Protein AF-A0A1H6S582-F1 (afdb_monomer_lite)

Radius of gyration: 23.24 Å; chains: 1; bounding box: 20×65×68 Å

Organism: NCBI:txid170623

Secondary structure (DSSP, 8-state):
-------------------PPPPBP---TTPPP--SEEEEEE----TT----EEEEEEEE-TTS-EEEEEEEEEPPP--

Sequence (79 aa):
MKRSYLVLPFCCAVSLAQAAEPPVQQYRYGLPLDIARVISIETPYDPYVCRIVDARMTYLDSAGETKASPIANYPPAVS

InterPro domains:
  IPR021245 Protein of unknown function DUF2790 [PF10976] (22-67)

Structure (mmCIF, N/CA/C/O backbone):
data_AF-A0A1H6S582-F1
#
_entry.id   AF-A0A1H6S582-F1
#
loop_
_atom_site.group_PDB
_atom_site.id
_atom_site.type_symbol
_atom_site.label_atom_id
_atom_site.label_alt_id
_atom_site.label_comp_id
_atom_site.label_asym_id
_atom_site.label_entity_id
_atom_site.label_seq_id
_atom_site.pdbx_PDB_ins_code
_atom_site.Cartn_x
_atom_site.Cartn_y
_atom_site.Cartn_z
_atom_site.occupancy
_atom_site.B_iso_or_equiv
_atom_site.auth_seq_id
_atom_site.auth_comp_id
_atom_site.auth_asym_id
_atom_site.auth_atom_id
_atom_site.pdbx_PDB_model_num
ATOM 1 N N . MET A 1 1 ? 6.742 50.750 43.318 1.00 37.62 1 MET A N 1
ATOM 2 C CA . MET A 1 1 ? 5.740 49.666 43.219 1.00 37.62 1 MET A CA 1
ATOM 3 C C . MET A 1 1 ? 5.724 49.143 41.790 1.00 37.62 1 MET A C 1
ATOM 5 O O . MET A 1 1 ? 5.644 49.931 40.858 1.00 37.62 1 MET A O 1
ATOM 9 N N . LYS A 1 2 ? 5.961 47.838 41.636 1.00 41.22 2 LYS A N 1
ATOM 10 C CA . LYS A 1 2 ? 6.413 47.153 40.417 1.00 41.22 2 LYS A CA 1
ATOM 11 C C . LYS A 1 2 ? 5.193 46.762 39.570 1.00 41.22 2 LYS A C 1
ATOM 13 O O . LYS A 1 2 ? 4.460 45.858 39.955 1.00 41.22 2 LYS A O 1
ATOM 18 N N . ARG A 1 3 ? 4.941 47.456 38.452 1.00 53.12 3 ARG A N 1
ATOM 19 C CA . ARG A 1 3 ? 3.911 47.058 37.475 1.00 53.12 3 ARG A CA 1
ATOM 20 C C . ARG A 1 3 ? 4.440 45.873 36.672 1.00 53.12 3 ARG A C 1
ATOM 22 O O . ARG A 1 3 ? 5.142 46.039 35.682 1.00 53.12 3 ARG A O 1
ATOM 29 N N . SER A 1 4 ? 4.158 44.684 37.191 1.00 53.84 4 SER A N 1
ATOM 30 C CA . SER A 1 4 ? 4.373 43.412 36.512 1.00 53.84 4 SER A CA 1
ATOM 31 C C . SER A 1 4 ? 3.395 43.320 35.340 1.00 53.84 4 SER A C 1
ATOM 33 O O . SER A 1 4 ? 2.195 43.165 35.557 1.00 53.84 4 SER A O 1
ATOM 35 N N . TYR A 1 5 ? 3.892 43.464 34.113 1.00 57.56 5 TYR A N 1
ATOM 36 C CA . TYR A 1 5 ? 3.138 43.139 32.905 1.00 57.56 5 TYR A CA 1
ATOM 37 C C . TYR A 1 5 ? 3.516 41.722 32.487 1.00 57.56 5 TYR A C 1
ATOM 39 O O . TYR A 1 5 ? 4.579 41.485 31.917 1.00 57.56 5 TYR A O 1
ATOM 47 N N . LEU A 1 6 ? 2.642 40.775 32.819 1.00 55.31 6 LEU A N 1
ATOM 48 C CA . LEU A 1 6 ? 2.696 39.410 32.319 1.00 55.31 6 LEU A CA 1
ATOM 49 C C . LEU A 1 6 ? 2.134 39.437 30.894 1.00 55.31 6 LEU A C 1
ATOM 51 O O . LEU A 1 6 ? 0.924 39.379 30.690 1.00 55.31 6 LEU A O 1
ATOM 55 N N . VAL A 1 7 ? 3.016 39.606 29.908 1.00 59.53 7 VAL A N 1
ATOM 56 C CA . VAL A 1 7 ? 2.671 39.414 28.496 1.00 59.53 7 VAL A CA 1
ATOM 57 C C . VAL A 1 7 ? 2.654 37.907 28.266 1.00 59.53 7 VAL A C 1
ATOM 59 O O . VAL A 1 7 ? 3.695 37.268 28.138 1.00 59.53 7 VAL A O 1
ATOM 62 N N . LEU A 1 8 ? 1.454 37.333 28.328 1.00 59.62 8 LEU A N 1
ATOM 63 C CA . LEU A 1 8 ? 1.189 35.930 28.042 1.00 59.62 8 LEU A CA 1
ATOM 64 C C . LEU A 1 8 ? 1.552 35.674 26.565 1.00 59.62 8 LEU A C 1
ATOM 66 O O . LEU A 1 8 ? 0.956 36.313 25.693 1.00 59.62 8 LEU A O 1
ATOM 70 N N . PRO A 1 9 ? 2.521 34.798 26.241 1.00 59.25 9 PRO A N 1
ATOM 71 C CA . PRO A 1 9 ? 2.835 34.507 24.856 1.00 59.25 9 PRO A CA 1
ATOM 72 C C . PRO A 1 9 ? 1.676 33.682 24.298 1.00 59.25 9 PRO A C 1
ATOM 74 O O . PRO A 1 9 ? 1.429 32.555 24.728 1.00 59.25 9 PRO A O 1
ATOM 77 N N . PHE A 1 10 ? 0.940 34.252 23.350 1.00 64.62 10 PHE A N 1
ATOM 78 C CA . PHE A 1 10 ? -0.019 33.518 22.534 1.00 64.62 10 PHE A CA 1
ATOM 79 C C . PHE A 1 10 ? 0.775 32.636 21.558 1.00 64.62 10 PHE A C 1
ATOM 81 O O . PHE A 1 10 ? 0.962 32.967 20.390 1.00 64.62 10 PHE A O 1
ATOM 88 N N . CYS A 1 11 ? 1.333 31.537 22.073 1.00 61.66 11 CYS A N 1
ATOM 89 C CA . CYS A 1 11 ? 1.917 30.480 21.260 1.00 61.66 11 CYS A CA 1
ATOM 90 C C . CYS A 1 11 ? 0.773 29.745 20.557 1.00 61.66 11 CYS A C 1
ATOM 92 O O . CYS A 1 11 ? 0.207 28.795 21.095 1.00 61.66 11 CYS A O 1
ATOM 94 N N . CYS A 1 12 ? 0.437 30.192 19.347 1.00 62.41 12 CYS A N 1
ATOM 95 C CA . CYS A 1 12 ? -0.285 29.384 18.375 1.00 62.41 12 CYS A CA 1
ATOM 96 C C . CYS A 1 12 ? 0.521 28.109 18.104 1.00 62.41 12 CYS A C 1
ATOM 98 O O . CYS A 1 12 ? 1.423 28.099 17.268 1.00 62.41 12 CYS A O 1
ATOM 100 N N . ALA A 1 13 ? 0.208 27.031 18.820 1.00 64.81 13 ALA A N 1
ATOM 101 C CA . ALA A 1 13 ? 0.671 25.698 18.481 1.00 64.81 13 ALA A CA 1
ATOM 102 C C . ALA A 1 13 ? -0.069 25.253 17.213 1.00 64.81 13 ALA A C 1
ATOM 104 O O . ALA A 1 13 ? -1.145 24.663 17.270 1.00 64.81 13 ALA A O 1
ATOM 105 N N . VAL A 1 14 ? 0.485 25.594 16.051 1.00 67.56 14 VAL A N 1
ATOM 106 C CA . VAL A 1 14 ? 0.064 25.003 14.782 1.00 67.56 14 VAL A CA 1
ATOM 107 C C . VAL A 1 14 ? 0.516 23.547 14.823 1.00 67.56 14 VAL A C 1
ATOM 109 O O . VAL A 1 14 ? 1.700 23.252 14.666 1.00 67.56 14 VAL A O 1
ATOM 112 N N . SER A 1 15 ? -0.413 22.631 15.094 1.00 65.69 15 SER A N 1
ATOM 113 C CA . SER A 1 15 ? -0.171 21.201 14.932 1.00 65.69 15 SER A CA 1
ATOM 114 C C . SER A 1 15 ? 0.059 20.926 13.448 1.00 65.69 15 SER A C 1
ATOM 116 O O . SER A 1 15 ? -0.885 20.802 12.672 1.00 65.69 15 SER A O 1
ATOM 118 N N . LEU A 1 16 ? 1.326 20.858 13.039 1.00 63.16 16 LEU A N 1
ATOM 119 C CA . LEU A 1 16 ? 1.703 20.244 11.775 1.00 63.16 16 LEU A CA 1
ATOM 120 C C . LEU A 1 16 ? 1.357 18.760 11.900 1.00 63.16 16 LEU A 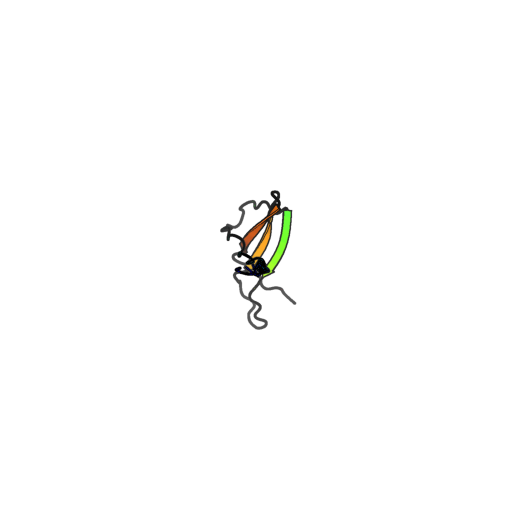C 1
ATOM 122 O O . LEU A 1 16 ? 2.093 18.007 12.528 1.00 63.16 16 LEU A O 1
ATOM 126 N N . ALA A 1 17 ? 0.214 18.346 11.360 1.00 64.44 17 ALA A N 1
ATOM 127 C CA . ALA A 1 17 ? -0.071 16.933 11.175 1.00 64.44 17 ALA A CA 1
ATOM 128 C C . ALA A 1 17 ? 0.942 16.401 10.151 1.00 64.44 17 ALA A C 1
ATOM 130 O O . ALA A 1 17 ? 0.770 16.587 8.947 1.00 64.44 17 ALA A O 1
ATOM 131 N N . GLN A 1 18 ? 2.042 15.805 10.623 1.00 60.69 18 GLN A N 1
ATOM 132 C CA . GLN A 1 18 ? 2.921 15.034 9.753 1.00 60.69 18 GLN A CA 1
ATOM 133 C C . GLN A 1 18 ? 2.100 13.863 9.214 1.00 60.69 18 GLN A C 1
ATOM 135 O O . GLN A 1 18 ? 1.699 12.981 9.973 1.00 60.69 18 GLN A O 1
ATOM 140 N N . ALA A 1 19 ? 1.823 13.877 7.910 1.00 62.94 19 ALA A N 1
ATOM 141 C CA . ALA A 1 19 ? 1.265 12.734 7.207 1.00 62.94 19 ALA A CA 1
ATOM 142 C C . ALA A 1 19 ? 2.309 11.610 7.247 1.00 62.94 19 ALA A C 1
ATOM 144 O O . ALA A 1 19 ? 3.199 11.546 6.403 1.00 62.94 19 ALA A O 1
ATOM 145 N N . ALA A 1 20 ? 2.257 10.788 8.295 1.00 70.25 20 ALA A N 1
ATOM 146 C CA . ALA A 1 20 ? 3.088 9.604 8.403 1.00 70.25 20 ALA A CA 1
ATOM 147 C C . ALA A 1 20 ? 2.733 8.667 7.247 1.00 70.25 20 ALA A C 1
ATOM 149 O O . ALA A 1 20 ? 1.556 8.402 6.988 1.00 70.25 20 ALA A O 1
ATOM 150 N N . GLU A 1 21 ? 3.750 8.198 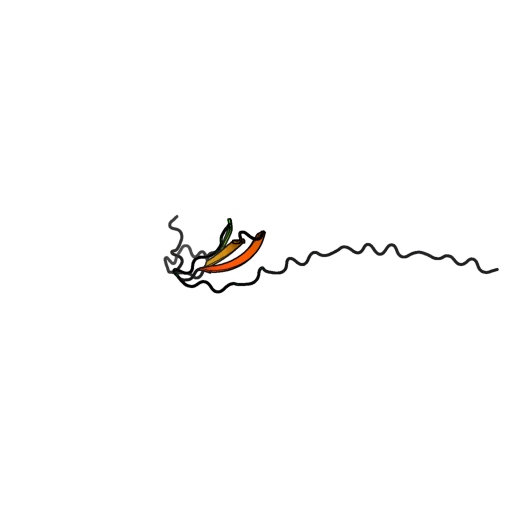6.531 1.00 77.19 21 GLU A N 1
ATOM 151 C CA . GLU A 1 21 ? 3.543 7.237 5.459 1.00 77.19 21 GLU A CA 1
ATOM 152 C C . GLU A 1 21 ? 2.924 5.957 6.039 1.00 77.19 21 GLU A C 1
ATOM 154 O O . GLU A 1 21 ? 3.376 5.474 7.085 1.00 77.19 21 GLU A O 1
ATOM 159 N N . PRO A 1 22 ? 1.885 5.401 5.394 1.00 76.31 22 PRO A N 1
ATOM 160 C CA . PRO A 1 22 ? 1.233 4.206 5.897 1.00 76.31 22 PRO A CA 1
ATOM 161 C C . PRO A 1 22 ? 2.223 3.035 5.937 1.00 76.31 22 PRO A C 1
ATOM 163 O O . PRO A 1 22 ? 3.036 2.884 5.014 1.00 76.31 22 PRO A O 1
ATOM 166 N N . PRO A 1 23 ? 2.150 2.185 6.978 1.00 77.00 23 PRO A N 1
ATOM 167 C CA . PRO A 1 23 ? 3.055 1.058 7.131 1.00 77.00 23 PRO A CA 1
ATOM 168 C C . PRO A 1 23 ? 2.952 0.122 5.922 1.00 77.00 23 PRO A C 1
ATOM 170 O O . PRO A 1 23 ? 1.855 -0.212 5.460 1.00 77.00 23 PRO A O 1
ATOM 173 N N . VAL A 1 24 ? 4.113 -0.290 5.406 1.00 76.62 24 VAL A N 1
ATOM 174 C CA . VAL A 1 24 ? 4.204 -1.164 4.233 1.00 76.62 24 VAL A CA 1
ATOM 175 C C . VAL A 1 24 ? 4.027 -2.618 4.660 1.00 76.62 24 VAL A C 1
ATOM 177 O O . VAL A 1 24 ? 4.851 -3.171 5.387 1.00 76.62 24 VAL A O 1
ATOM 180 N N . GLN A 1 25 ? 2.961 -3.252 4.183 1.00 78.38 25 GLN A N 1
ATOM 181 C CA . GLN A 1 25 ? 2.688 -4.671 4.370 1.00 78.38 25 GLN A CA 1
ATOM 182 C C . GLN A 1 25 ? 3.157 -5.447 3.140 1.00 78.38 25 GLN A C 1
ATOM 184 O O . GLN A 1 25 ? 2.704 -5.185 2.027 1.00 78.38 25 GLN A O 1
ATOM 189 N N . GLN A 1 26 ? 4.067 -6.405 3.321 1.00 77.44 26 GLN A N 1
ATOM 190 C CA . GLN A 1 26 ? 4.594 -7.198 2.212 1.00 77.44 26 GLN A CA 1
ATOM 191 C C . GLN A 1 26 ? 3.541 -8.199 1.722 1.00 77.44 26 GLN A C 1
ATOM 193 O O . GLN A 1 26 ? 3.264 -9.199 2.384 1.00 77.44 26 GLN A O 1
ATOM 198 N N . TYR A 1 27 ? 2.968 -7.939 0.549 1.00 70.81 27 TYR A N 1
ATOM 199 C CA . TYR A 1 27 ? 2.011 -8.839 -0.079 1.00 70.81 27 TYR A CA 1
ATOM 200 C C . TYR A 1 27 ? 2.705 -9.944 -0.871 1.00 70.81 27 TYR A C 1
ATOM 202 O O . TYR A 1 27 ? 3.736 -9.738 -1.513 1.00 70.81 27 TYR A O 1
ATOM 210 N N . ARG A 1 28 ? 2.119 -11.142 -0.824 1.00 77.88 28 ARG A N 1
ATOM 211 C CA . ARG A 1 28 ? 2.479 -12.279 -1.674 1.00 77.88 28 ARG A CA 1
ATOM 212 C C . ARG A 1 28 ? 1.255 -12.673 -2.479 1.00 77.88 28 ARG A C 1
ATOM 214 O O . ARG A 1 28 ? 0.147 -12.671 -1.951 1.00 77.88 28 ARG A O 1
ATOM 221 N N . TYR A 1 29 ? 1.467 -13.041 -3.736 1.00 76.75 29 TYR A N 1
ATOM 222 C CA . TYR A 1 29 ? 0.384 -13.474 -4.610 1.00 76.75 29 TYR A CA 1
ATOM 223 C C . TYR A 1 29 ? -0.419 -14.616 -3.967 1.00 76.75 29 TYR A C 1
ATOM 225 O O . TYR A 1 29 ? 0.160 -15.588 -3.482 1.00 76.75 29 TYR A O 1
ATOM 233 N N . GLY A 1 30 ? -1.745 -14.472 -3.940 1.00 79.62 30 GLY A N 1
ATOM 234 C CA . GLY A 1 30 ? -2.658 -15.433 -3.312 1.00 79.62 30 GLY A CA 1
ATOM 235 C C . GLY A 1 30 ? -2.866 -15.247 -1.805 1.00 79.62 30 GLY A C 1
ATOM 236 O O . GLY A 1 30 ? -3.692 -15.950 -1.228 1.00 79.62 30 GLY A O 1
ATOM 237 N N . LEU A 1 31 ? -2.178 -14.298 -1.159 1.00 84.12 31 LEU A N 1
ATOM 238 C CA . LEU A 1 31 ? -2.500 -13.908 0.212 1.00 84.12 31 LEU A CA 1
ATOM 239 C C . LEU A 1 31 ? -3.870 -13.199 0.220 1.00 84.12 31 LEU A C 1
ATOM 241 O O . LEU A 1 31 ? -4.093 -12.303 -0.594 1.00 84.12 31 LEU A O 1
ATOM 245 N N . PRO A 1 32 ? -4.804 -13.557 1.109 1.00 83.94 32 PRO A N 1
ATOM 246 C CA . PRO A 1 32 ? -6.000 -12.755 1.313 1.00 83.94 32 PRO A CA 1
ATOM 247 C C . PRO A 1 32 ? -5.616 -11.478 2.069 1.00 83.94 32 PRO A C 1
ATOM 249 O O . PRO A 1 32 ? -5.104 -11.541 3.186 1.00 83.94 32 PRO A O 1
ATOM 252 N N . LEU A 1 33 ? -5.840 -10.322 1.445 1.00 86.31 33 LEU A N 1
ATOM 253 C CA . LEU A 1 33 ? -5.747 -9.025 2.111 1.00 86.31 33 LEU A CA 1
ATOM 254 C C . LEU A 1 33 ? -7.133 -8.606 2.585 1.00 86.31 33 LEU A C 1
ATOM 256 O O . LEU A 1 33 ? -8.113 -8.737 1.851 1.00 86.31 33 LEU A O 1
ATOM 260 N N . ASP A 1 34 ? -7.193 -8.060 3.793 1.00 91.38 34 ASP A N 1
ATOM 261 C CA . ASP A 1 34 ? -8.385 -7.388 4.290 1.00 91.38 34 ASP A CA 1
ATOM 262 C C . ASP A 1 34 ? -8.452 -5.976 3.697 1.00 91.38 34 ASP A C 1
ATOM 264 O O . ASP A 1 34 ? -7.841 -5.037 4.204 1.00 91.38 34 ASP A O 1
ATOM 268 N N . ILE A 1 35 ? -9.122 -5.851 2.553 1.00 90.88 35 ILE A N 1
ATOM 269 C CA . ILE A 1 35 ? -9.275 -4.587 1.833 1.00 90.88 35 ILE A CA 1
ATOM 270 C C . ILE A 1 35 ? -10.740 -4.181 1.904 1.00 90.88 35 ILE A C 1
ATOM 272 O O . ILE A 1 35 ? -11.582 -4.746 1.208 1.00 90.88 35 ILE A O 1
ATOM 276 N N . ALA A 1 36 ? -11.037 -3.151 2.692 1.00 95.00 36 ALA A N 1
ATOM 277 C CA . ALA A 1 36 ? -12.351 -2.524 2.697 1.00 95.00 36 ALA A CA 1
ATOM 278 C C . ALA A 1 36 ? -12.505 -1.547 1.523 1.00 95.00 36 ALA A C 1
ATOM 280 O O . ALA A 1 36 ? -13.558 -1.493 0.886 1.00 95.00 36 ALA A O 1
ATOM 281 N N . ARG A 1 37 ? -11.458 -0.764 1.215 1.00 93.56 37 ARG A N 1
ATOM 282 C CA . ARG A 1 37 ? -11.471 0.194 0.097 1.00 93.56 37 ARG A CA 1
ATOM 283 C C . ARG A 1 37 ? -10.076 0.477 -0.450 1.00 93.56 37 ARG A C 1
ATOM 285 O O . ARG A 1 37 ? -9.176 0.830 0.300 1.00 93.56 37 ARG A O 1
ATOM 292 N N . VAL A 1 38 ? -9.922 0.452 -1.772 1.00 93.38 38 VAL A N 1
ATOM 293 C CA . VAL A 1 38 ? -8.703 0.934 -2.443 1.00 93.38 38 VAL A CA 1
ATOM 294 C C . VAL A 1 38 ? -8.719 2.464 -2.519 1.00 93.38 38 VAL A C 1
ATOM 296 O O . VAL A 1 38 ? -9.720 3.059 -2.924 1.00 93.38 38 VAL A O 1
ATOM 299 N N . ILE A 1 39 ? -7.619 3.095 -2.106 1.00 94.69 39 ILE A N 1
ATOM 300 C CA . ILE A 1 39 ? -7.443 4.555 -2.105 1.00 94.69 39 ILE A CA 1
ATOM 301 C C . ILE A 1 39 ? -6.673 4.995 -3.351 1.00 94.69 39 ILE A C 1
ATOM 303 O O . ILE A 1 39 ? -7.108 5.913 -4.041 1.00 94.69 39 ILE A O 1
ATOM 307 N N . SER A 1 40 ? -5.542 4.348 -3.640 1.00 92.06 40 SER A N 1
ATOM 308 C CA . SER A 1 40 ? -4.688 4.668 -4.787 1.00 92.06 40 SER A CA 1
ATOM 309 C C . SER A 1 40 ? -3.900 3.441 -5.234 1.00 92.06 40 SER A C 1
ATOM 311 O O . SER A 1 40 ? -3.570 2.580 -4.414 1.00 92.06 40 SER A O 1
ATOM 313 N N . ILE A 1 41 ? -3.580 3.385 -6.525 1.00 90.00 41 ILE A N 1
ATOM 314 C CA . ILE A 1 41 ? -2.587 2.473 -7.089 1.00 90.00 41 ILE A CA 1
ATOM 315 C C . ILE A 1 41 ? -1.605 3.324 -7.887 1.00 90.00 41 ILE A C 1
ATOM 317 O O . ILE A 1 41 ? -1.980 3.995 -8.845 1.00 9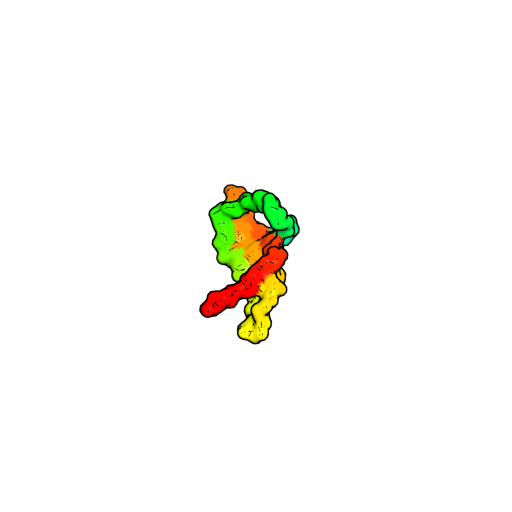0.00 41 ILE A O 1
ATOM 321 N N . GLU A 1 42 ? -0.349 3.293 -7.471 1.00 90.00 42 GLU A N 1
ATOM 322 C CA . GLU A 1 42 ? 0.751 4.014 -8.091 1.00 90.00 42 GLU A CA 1
ATOM 323 C C . GLU A 1 42 ? 1.592 3.031 -8.894 1.00 90.00 42 GLU A C 1
ATOM 325 O O . GLU A 1 42 ? 2.095 2.037 -8.365 1.00 90.00 42 GLU A O 1
ATOM 330 N N . THR A 1 43 ? 1.751 3.317 -10.180 1.00 86.00 43 THR A N 1
ATOM 331 C CA . THR A 1 43 ? 2.564 2.524 -11.102 1.00 86.00 43 THR A CA 1
ATOM 332 C C . THR A 1 43 ? 3.597 3.429 -11.758 1.00 86.00 43 THR A C 1
ATOM 334 O O . THR A 1 43 ? 3.227 4.515 -12.214 1.00 86.00 43 THR A O 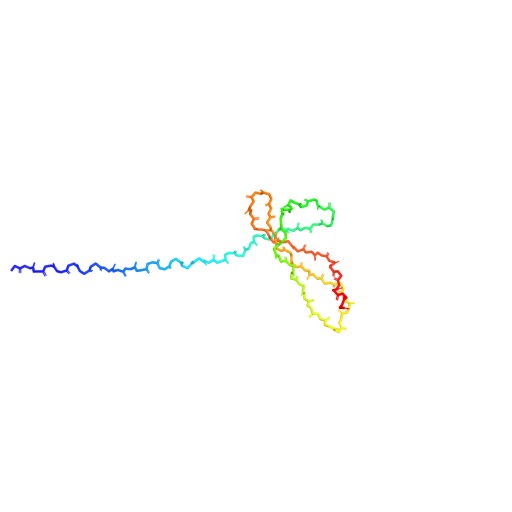1
ATOM 337 N N . PRO A 1 44 ? 4.860 2.997 -11.891 1.00 79.88 44 PRO A N 1
ATOM 338 C CA . PRO A 1 44 ? 5.802 3.661 -12.776 1.00 79.88 44 PRO A CA 1
ATOM 339 C C . PRO A 1 44 ? 5.244 3.599 -14.203 1.00 79.88 44 PRO A C 1
ATOM 341 O O . PRO A 1 44 ? 5.128 2.517 -14.777 1.00 79.88 44 PRO A O 1
ATOM 344 N N . TYR A 1 45 ? 4.846 4.747 -14.751 1.00 72.06 45 TYR A N 1
ATOM 345 C CA . TYR A 1 45 ? 4.351 4.835 -16.121 1.00 72.06 45 TYR A CA 1
ATOM 346 C C . TYR A 1 45 ? 5.514 5.123 -17.067 1.00 72.06 45 TYR A C 1
ATOM 348 O O . TYR A 1 45 ? 6.140 6.181 -16.982 1.00 72.06 45 TYR A O 1
ATOM 356 N N . ASP A 1 46 ? 5.774 4.189 -17.978 1.00 74.94 46 ASP A N 1
ATOM 357 C CA . ASP A 1 46 ? 6.668 4.387 -19.113 1.00 74.94 46 ASP A CA 1
ATOM 358 C C . ASP A 1 46 ? 5.887 4.097 -20.408 1.00 74.94 46 ASP A C 1
ATOM 360 O O . ASP A 1 46 ? 5.543 2.940 -20.667 1.00 74.94 46 ASP A O 1
ATOM 364 N N . PRO A 1 47 ? 5.581 5.120 -21.227 1.00 69.19 47 PRO A N 1
ATOM 365 C CA . PRO A 1 47 ? 4.787 4.952 -22.443 1.00 69.19 47 PRO A CA 1
ATOM 366 C C . PRO A 1 47 ? 5.503 4.144 -23.534 1.00 69.19 47 PRO A C 1
ATOM 368 O O . PRO A 1 47 ? 4.866 3.729 -24.500 1.00 69.19 47 PRO A O 1
ATOM 371 N N . TYR A 1 48 ? 6.814 3.931 -23.414 1.00 70.44 48 TYR A N 1
ATOM 372 C CA . TYR A 1 48 ? 7.625 3.244 -24.418 1.00 70.44 48 TYR A CA 1
ATOM 373 C C . TYR A 1 48 ? 7.965 1.807 -24.022 1.00 70.44 48 TYR A C 1
ATOM 375 O O . TYR A 1 48 ? 8.548 1.071 -24.821 1.00 70.44 48 TYR A O 1
ATOM 383 N N . VAL A 1 49 ? 7.614 1.390 -22.801 1.00 68.94 49 VAL A N 1
ATOM 384 C CA . VAL A 1 49 ? 8.039 0.107 -22.246 1.00 68.94 49 VAL A CA 1
ATOM 385 C C . VAL A 1 49 ? 6.844 -0.650 -21.675 1.00 68.94 49 VAL A C 1
ATOM 387 O O . VAL A 1 49 ? 6.442 -0.475 -20.528 1.00 68.94 49 VAL A O 1
ATOM 390 N N . CYS A 1 50 ? 6.324 -1.584 -22.473 1.00 74.06 50 CYS A N 1
ATOM 391 C CA . CYS A 1 50 ? 5.358 -2.573 -22.010 1.00 74.06 50 CYS A CA 1
ATOM 392 C C . CYS A 1 50 ? 6.106 -3.690 -21.271 1.00 74.06 50 CYS A C 1
ATOM 394 O O . CYS A 1 50 ? 6.481 -4.709 -21.853 1.00 74.06 50 CYS A O 1
ATOM 396 N N . ARG A 1 51 ? 6.397 -3.465 -19.988 1.00 75.12 51 ARG A N 1
ATOM 397 C CA . ARG A 1 51 ? 7.006 -4.473 -19.121 1.00 75.12 51 ARG A CA 1
ATOM 398 C C . ARG A 1 51 ? 6.284 -4.562 -17.792 1.00 75.12 51 ARG A C 1
ATOM 400 O O . ARG A 1 51 ? 5.589 -3.643 -17.377 1.00 75.12 51 ARG A O 1
ATOM 407 N N . ILE A 1 52 ? 6.512 -5.677 -17.122 1.00 79.69 52 ILE A N 1
ATOM 408 C CA . ILE A 1 52 ? 6.063 -5.900 -15.760 1.00 79.69 52 ILE A CA 1
ATOM 409 C C . ILE A 1 52 ? 6.747 -4.881 -14.836 1.00 79.69 52 ILE A C 1
ATOM 411 O O . ILE A 1 52 ? 7.972 -4.731 -14.878 1.00 79.69 52 ILE A O 1
ATOM 415 N N . VAL A 1 53 ? 5.957 -4.182 -14.022 1.00 83.88 53 VAL A N 1
ATOM 416 C CA . VAL A 1 53 ? 6.445 -3.167 -13.080 1.00 83.88 53 VAL A CA 1
ATOM 41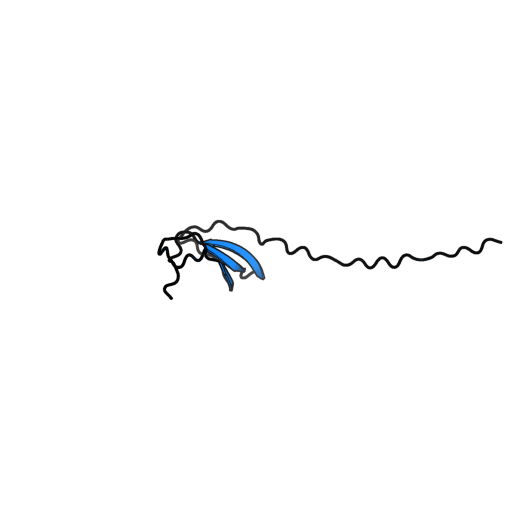7 C C . VAL A 1 53 ? 6.011 -3.480 -11.653 1.00 83.88 53 VAL A C 1
ATOM 419 O O . VAL A 1 53 ? 5.010 -4.162 -11.421 1.00 83.88 53 VAL A O 1
ATOM 422 N N . ASP A 1 54 ? 6.774 -2.958 -10.696 1.00 85.56 54 ASP A N 1
ATOM 423 C CA . ASP A 1 54 ? 6.366 -2.923 -9.297 1.00 85.56 54 ASP A CA 1
ATOM 424 C C . ASP A 1 54 ? 5.416 -1.746 -9.091 1.00 85.56 54 ASP A C 1
ATOM 426 O O . ASP A 1 54 ? 5.748 -0.604 -9.414 1.00 85.56 54 ASP A O 1
ATOM 430 N N . ALA A 1 55 ? 4.233 -2.028 -8.554 1.00 88.06 55 ALA A N 1
ATOM 431 C CA . ALA A 1 55 ? 3.235 -1.019 -8.227 1.00 88.06 55 ALA A CA 1
ATOM 432 C C . ALA A 1 55 ? 3.035 -0.931 -6.711 1.00 88.06 55 ALA A C 1
ATOM 434 O O . ALA A 1 55 ? 3.323 -1.876 -5.973 1.00 88.06 55 ALA A O 1
ATOM 435 N N . ARG A 1 56 ? 2.512 0.193 -6.225 1.00 90.62 56 ARG A N 1
ATOM 436 C CA . ARG A 1 56 ? 2.152 0.385 -4.815 1.00 90.62 56 ARG A CA 1
ATOM 437 C C . ARG A 1 56 ? 0.658 0.629 -4.704 1.00 90.62 56 ARG A C 1
ATOM 439 O O . ARG A 1 56 ? 0.138 1.554 -5.313 1.00 90.62 56 ARG A O 1
ATOM 446 N N . MET A 1 57 ? -0.024 -0.173 -3.896 1.00 92.44 57 MET A N 1
ATOM 447 C CA . MET A 1 57 ? -1.429 0.037 -3.567 1.00 92.44 57 MET A CA 1
ATOM 448 C C . MET A 1 57 ? -1.562 0.585 -2.156 1.00 92.44 57 MET A C 1
ATOM 450 O O . MET A 1 57 ? -1.040 0.002 -1.208 1.00 92.44 57 MET A O 1
ATOM 454 N N . THR A 1 58 ? -2.315 1.667 -2.021 1.00 94.00 58 THR A N 1
ATOM 455 C CA . THR A 1 58 ? -2.732 2.222 -0.736 1.00 94.00 58 THR A CA 1
ATOM 456 C C . THR A 1 58 ? -4.211 1.919 -0.550 1.00 94.00 58 THR A C 1
ATOM 458 O O . THR A 1 58 ? -5.021 2.187 -1.442 1.00 94.00 58 THR A O 1
ATOM 461 N N . TYR A 1 59 ? -4.575 1.340 0.589 1.00 93.62 59 TYR A N 1
ATOM 462 C CA . TYR A 1 59 ? -5.938 0.902 0.869 1.00 93.62 59 TYR A CA 1
ATOM 463 C C . TYR A 1 59 ? -6.312 1.099 2.337 1.00 93.62 59 TYR A C 1
ATOM 465 O O . TYR A 1 59 ? -5.452 1.270 3.198 1.00 93.62 59 TYR A O 1
ATOM 473 N N . LEU A 1 60 ? -7.615 1.086 2.592 1.00 95.31 60 LEU A N 1
ATOM 474 C CA . LEU A 1 60 ? -8.223 1.037 3.911 1.00 95.31 60 LEU A CA 1
ATOM 475 C C . LEU A 1 60 ? -8.598 -0.414 4.220 1.00 95.31 60 LEU A C 1
ATOM 477 O O . LEU A 1 60 ? -9.253 -1.057 3.390 1.00 95.31 60 LEU A O 1
ATOM 481 N N . ASP A 1 61 ? -8.197 -0.921 5.378 1.00 93.75 61 ASP A N 1
ATOM 482 C CA . ASP A 1 61 ? -8.638 -2.229 5.873 1.00 93.75 61 ASP A CA 1
ATOM 483 C C . ASP A 1 61 ? -10.009 -2.150 6.574 1.00 93.75 61 ASP A C 1
ATOM 485 O O . ASP A 1 61 ? -10.605 -1.073 6.691 1.00 93.75 61 ASP A O 1
ATOM 489 N N . SER A 1 62 ? -10.555 -3.291 7.011 1.00 94.12 62 SER A N 1
ATOM 490 C CA . SER A 1 62 ? -11.860 -3.323 7.693 1.00 94.12 62 SER A CA 1
ATOM 491 C C . SER A 1 62 ? -11.843 -2.664 9.076 1.00 94.12 62 SER A C 1
ATOM 493 O O . SER A 1 62 ? -12.896 -2.255 9.568 1.00 94.12 62 SER A O 1
ATOM 495 N N . ALA A 1 63 ? -10.662 -2.497 9.680 1.00 94.81 63 ALA A N 1
ATOM 496 C CA . ALA A 1 63 ? -10.466 -1.770 10.931 1.00 94.81 63 ALA A CA 1
ATOM 497 C C . ALA A 1 63 ? -10.391 -0.242 10.729 1.00 94.81 63 ALA A C 1
ATOM 499 O O . ALA A 1 63 ? -10.363 0.506 11.708 1.00 94.81 63 ALA A O 1
ATOM 500 N N . GLY A 1 64 ? -10.398 0.233 9.479 1.00 93.44 64 GLY A N 1
ATOM 501 C CA . GLY A 1 64 ? -10.292 1.651 9.145 1.00 93.44 64 GLY A CA 1
ATOM 502 C C . GLY A 1 64 ? -8.857 2.179 9.168 1.00 93.44 64 GLY A C 1
ATOM 503 O O . GLY A 1 64 ? -8.656 3.394 9.182 1.00 93.44 64 GLY A O 1
ATOM 504 N N . GLU A 1 65 ? -7.854 1.301 9.162 1.00 93.19 65 GLU A N 1
ATOM 505 C CA . GLU A 1 65 ? -6.451 1.688 9.095 1.00 93.19 65 GLU A CA 1
ATOM 506 C C . GLU A 1 65 ? -5.983 1.777 7.638 1.00 93.19 65 GLU A C 1
ATOM 508 O O . GLU A 1 65 ? -6.339 0.965 6.781 1.00 93.19 65 GLU A O 1
ATOM 513 N N . THR A 1 66 ? -5.174 2.794 7.334 1.00 93.88 66 THR A N 1
ATOM 514 C CA . THR A 1 66 ? -4.575 2.937 6.004 1.00 93.88 66 THR A CA 1
ATOM 515 C C . THR A 1 66 ? -3.288 2.128 5.929 1.00 93.88 66 THR A C 1
ATOM 517 O O . THR A 1 66 ? -2.356 2.349 6.703 1.00 93.88 66 THR A O 1
ATOM 520 N N . LYS A 1 67 ? -3.217 1.217 4.962 1.00 93.31 67 LYS A N 1
ATOM 521 C CA . LYS A 1 67 ? -2.061 0.360 4.698 1.00 93.31 67 LYS A CA 1
ATOM 522 C C . LYS A 1 67 ? -1.540 0.604 3.289 1.00 93.31 67 LYS A C 1
ATOM 524 O O . LYS A 1 67 ? -2.295 0.950 2.380 1.00 93.31 67 LYS A O 1
ATOM 529 N N . ALA A 1 68 ? -0.242 0.397 3.107 1.00 92.12 68 ALA A N 1
ATOM 530 C CA . ALA A 1 68 ? 0.369 0.339 1.789 1.00 92.12 68 ALA A CA 1
ATOM 531 C C . ALA A 1 68 ? 0.889 -1.069 1.529 1.00 92.12 68 ALA A C 1
ATOM 533 O O . ALA A 1 68 ? 1.471 -1.688 2.415 1.00 92.12 68 ALA A O 1
ATOM 534 N N . SER A 1 69 ? 0.734 -1.565 0.309 1.00 89.06 69 SER A N 1
ATOM 535 C CA . SER A 1 69 ? 1.277 -2.860 -0.072 1.00 89.06 69 SER A CA 1
ATOM 536 C C . SER A 1 69 ? 1.866 -2.846 -1.482 1.00 89.06 69 SER A C 1
ATOM 538 O O . SER A 1 69 ? 1.246 -2.283 -2.391 1.00 89.06 69 SER A O 1
ATOM 540 N N . PRO A 1 70 ? 3.065 -3.425 -1.683 1.00 88.75 70 PRO A N 1
ATOM 541 C CA . PRO A 1 70 ? 3.639 -3.565 -3.006 1.00 88.75 70 PRO A CA 1
ATOM 542 C C . PRO A 1 70 ? 2.894 -4.658 -3.775 1.00 88.75 70 PRO A C 1
ATOM 544 O O . PRO A 1 70 ? 2.734 -5.784 -3.300 1.00 88.75 70 PRO A O 1
ATOM 547 N N . ILE A 1 71 ? 2.468 -4.329 -4.987 1.00 85.56 71 ILE A N 1
ATOM 548 C CA . ILE A 1 71 ? 1.960 -5.289 -5.956 1.00 85.56 71 ILE A CA 1
ATOM 549 C C . ILE A 1 71 ? 3.126 -5.655 -6.863 1.00 85.56 71 ILE A C 1
ATOM 551 O O . ILE A 1 71 ? 3.543 -4.875 -7.721 1.00 85.56 71 ILE A O 1
ATOM 555 N N . ALA A 1 72 ? 3.641 -6.863 -6.662 1.00 80.81 72 ALA A N 1
ATOM 556 C CA . ALA A 1 72 ? 4.595 -7.447 -7.583 1.00 80.81 72 ALA A CA 1
ATOM 557 C C . ALA A 1 72 ? 3.875 -7.888 -8.860 1.00 80.81 72 ALA A C 1
ATOM 559 O O . ALA A 1 72 ? 2.754 -8.401 -8.823 1.00 80.81 72 ALA A O 1
ATOM 560 N N . ASN A 1 73 ? 4.574 -7.770 -9.977 1.00 77.06 73 ASN A N 1
ATOM 561 C CA . ASN A 1 73 ? 4.125 -8.223 -11.283 1.00 77.06 73 ASN A CA 1
ATOM 562 C C . ASN A 1 73 ? 2.869 -7.530 -11.846 1.00 77.06 73 ASN A C 1
ATOM 564 O O . ASN A 1 73 ? 2.016 -8.187 -12.446 1.00 77.06 73 ASN A O 1
ATOM 568 N N . TYR A 1 74 ? 2.744 -6.213 -11.669 1.00 76.38 74 TYR A N 1
ATOM 569 C CA . TYR A 1 74 ? 1.605 -5.468 -12.204 1.00 76.38 74 TYR A CA 1
ATOM 570 C C . TYR A 1 74 ? 1.760 -5.261 -13.727 1.00 76.38 74 TYR A C 1
ATOM 572 O O . TYR A 1 74 ? 2.800 -4.748 -14.162 1.00 76.38 74 TYR A O 1
ATOM 580 N N . PRO A 1 75 ? 0.781 -5.677 -14.562 1.00 69.50 75 PRO A N 1
ATOM 581 C CA . PRO A 1 75 ? 0.838 -5.443 -16.001 1.00 69.50 75 PRO A CA 1
ATOM 582 C C . PRO A 1 75 ? 0.668 -3.944 -16.299 1.00 69.50 75 PRO A C 1
ATOM 584 O O . PRO A 1 75 ? -0.117 -3.275 -15.626 1.00 69.50 75 PRO A O 1
ATOM 587 N N . PRO A 1 76 ? 1.377 -3.397 -17.299 1.00 67.25 76 PRO A N 1
ATOM 588 C CA . PRO A 1 76 ? 1.236 -1.991 -17.653 1.00 67.25 76 PRO A CA 1
ATOM 589 C C . PRO A 1 76 ? -0.184 -1.722 -18.165 1.00 67.25 76 PRO A C 1
ATOM 591 O O . PRO A 1 76 ? -0.769 -2.551 -18.868 1.00 67.25 76 PRO A O 1
ATOM 594 N N . ALA A 1 77 ? -0.741 -0.565 -17.805 1.00 61.25 77 ALA A N 1
ATOM 595 C CA . ALA A 1 77 ? -2.036 -0.136 -18.314 1.00 61.25 77 ALA A CA 1
ATOM 596 C C . ALA A 1 77 ? -1.951 0.010 -19.842 1.00 61.25 77 ALA A C 1
ATOM 598 O O . ALA A 1 77 ? -1.128 0.771 -20.349 1.00 61.25 77 ALA A O 1
ATOM 599 N N . VAL A 1 78 ? -2.773 -0.750 -20.566 1.00 54.47 78 VAL A N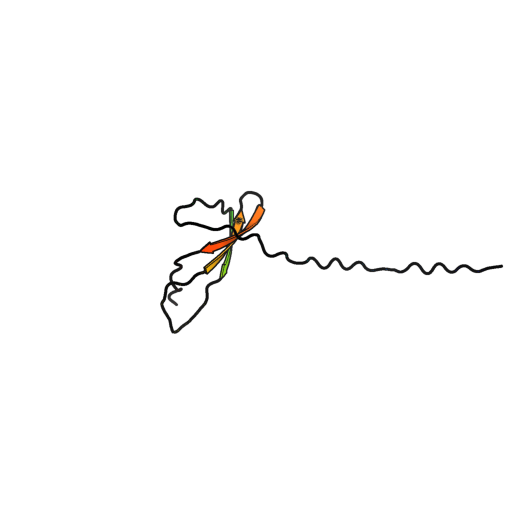 1
ATOM 600 C CA . VAL A 1 78 ? -2.935 -0.592 -22.014 1.00 54.47 78 VAL A CA 1
ATOM 601 C C . VAL A 1 78 ? -3.889 0.582 -22.213 1.00 54.47 78 VAL A C 1
ATOM 603 O O . VAL A 1 78 ? -5.047 0.495 -21.804 1.00 54.47 78 VAL A O 1
ATOM 606 N N . SER A 1 79 ? -3.362 1.688 -22.736 1.00 53.09 79 SER A N 1
ATOM 607 C CA . SER A 1 79 ? -4.107 2.906 -23.074 1.00 53.09 79 SER A CA 1
ATOM 608 C C . SER A 1 79 ? -5.216 2.652 -24.089 1.00 53.09 79 SER A C 1
ATOM 610 O O . SER A 1 79 ? -4.967 1.875 -25.040 1.00 53.09 79 SER A O 1
#

Foldseek 3Di:
DDPDDPPPPPPPPPPPPPPPDAEEDEDDPPDDDQFPFWDDKAWPDDPVDQDFTWIKTWGAGPVRGIYIYIDGRDGHDDD

pLDDT: mean 76.76, std 14.16, range [37.62, 95.31]